Protein AF-A0A7S0BN25-F1 (afdb_monomer_lite)

Secondary structure (DSSP, 8-state):
------------HHHHHHHHHH--------------GGGS--S-HHHHHHHHHHHHHHHHHHHHHHHHHSS-SSPPPP-----HHHHHHHHHHHHHHHHHHHHHHHHHHHSHHHHHHHHHH---

Organism: NCBI:txid101924

Sequence (124 aa):
YEDDEDLNPSPRFLDTLTLFCFGKHRVVKVHQRRIDLKNVPTENEEQMNEFLYNLYKEKDELLETFKKTGRFPGRVVPWKRETLARTALTQIVFFLTSALVLGTAYAILKSESVFRVAKAVLPL

Foldseek 3Di:
DDDPPPPPPPDDPVRVVCCVVPNDDDDDADDDDDDDPVPQDDPDPVVNVVVVVVVVVVVVVQVVVCVVPVHGPDDDDDPDDPDPVNVVVVVVVVVVVVVVVVVVVVVVVPDVVVVVVVCVVDDD

InterPro domains:
  IPR032098 Acyltransferase, C-terminal domain [PF16076] (23-85)

Radius of gyration: 30.01 Å; chains: 1; bounding box: 53×74×64 Å

pLDDT: mean 80.2, std 14.54, range [44.12, 96.81]

Structure (mmCIF, N/CA/C/O backbone):
data_AF-A0A7S0BN25-F1
#
_entry.id   AF-A0A7S0BN25-F1
#
loop_
_atom_site.group_PDB
_atom_site.id
_atom_site.type_symbol
_atom_site.label_atom_id
_atom_site.label_alt_id
_atom_site.label_comp_id
_atom_site.label_asym_id
_atom_site.label_entity_id
_atom_site.label_seq_id
_atom_site.pdbx_PDB_ins_code
_atom_site.Cartn_x
_atom_site.Cartn_y
_atom_site.Cartn_z
_atom_site.occupancy
_atom_site.B_iso_or_equiv
_atom_site.auth_seq_id
_atom_site.auth_comp_id
_atom_site.auth_asym_id
_atom_site.auth_atom_id
_atom_site.pdbx_PDB_model_num
ATOM 1 N N . TYR A 1 1 ? -8.137 -26.656 12.443 1.00 44.75 1 TYR A N 1
ATOM 2 C CA . TYR A 1 1 ? -7.423 -27.931 12.581 1.00 44.75 1 TYR A CA 1
ATOM 3 C C . TYR A 1 1 ? -6.637 -28.116 11.303 1.00 44.75 1 TYR A C 1
ATOM 5 O O . TYR A 1 1 ? -7.250 -28.429 10.298 1.00 44.75 1 TYR A O 1
ATOM 13 N N . GLU A 1 2 ? -5.363 -27.769 11.209 1.00 45.84 2 GLU A N 1
ATOM 14 C CA . GLU A 1 2 ? -4.315 -27.450 12.189 1.00 45.84 2 GLU A CA 1
ATOM 15 C C . GLU A 1 2 ? -3.376 -26.444 11.509 1.00 45.84 2 GLU A C 1
ATOM 17 O O . GLU A 1 2 ? -3.163 -26.573 10.312 1.00 45.84 2 GLU A O 1
ATOM 22 N N . ASP A 1 3 ? -2.928 -25.421 12.237 1.00 44.12 3 ASP A N 1
ATOM 23 C CA . ASP A 1 3 ? -1.689 -24.652 11.999 1.00 44.12 3 ASP A CA 1
ATOM 24 C C . ASP A 1 3 ? -1.569 -23.630 13.151 1.00 44.12 3 ASP A C 1
ATOM 26 O O . ASP A 1 3 ? -1.485 -22.415 12.964 1.00 44.12 3 ASP A O 1
ATOM 30 N N . ASP A 1 4 ? -1.639 -24.134 14.387 1.00 53.62 4 ASP A N 1
ATOM 31 C CA . ASP A 1 4 ? -1.211 -23.405 15.583 1.00 53.62 4 ASP A CA 1
ATOM 32 C C . ASP A 1 4 ? 0.299 -23.639 15.759 1.00 53.62 4 ASP A C 1
ATOM 34 O O . ASP A 1 4 ? 0.726 -24.289 16.707 1.00 53.62 4 ASP A O 1
ATOM 38 N N . GLU A 1 5 ? 1.128 -23.176 14.819 1.00 52.53 5 GLU A N 1
ATOM 39 C CA . GLU A 1 5 ? 2.587 -23.315 14.947 1.00 52.53 5 GLU A CA 1
ATOM 40 C C . GLU A 1 5 ? 3.355 -22.169 14.278 1.00 52.53 5 GLU A C 1
ATOM 42 O O . GLU A 1 5 ? 4.223 -22.371 13.444 1.00 52.53 5 GLU A O 1
ATOM 47 N N . ASP A 1 6 ? 3.034 -20.931 14.654 1.00 50.41 6 ASP A N 1
ATOM 48 C CA . ASP A 1 6 ? 3.926 -19.788 14.430 1.00 50.41 6 ASP A CA 1
ATOM 49 C C . ASP A 1 6 ? 3.641 -18.695 15.476 1.00 50.41 6 ASP A C 1
ATOM 51 O O . ASP A 1 6 ? 3.452 -17.515 15.167 1.00 50.41 6 ASP A O 1
ATOM 55 N N . LEU A 1 7 ? 3.666 -19.063 16.764 1.00 51.16 7 LEU A N 1
ATOM 56 C CA . LEU A 1 7 ? 3.954 -18.097 17.832 1.00 51.16 7 LEU A CA 1
ATOM 57 C C . LEU A 1 7 ? 5.451 -17.728 17.763 1.00 51.16 7 LEU A C 1
ATOM 59 O O . LEU A 1 7 ? 6.224 -17.943 18.691 1.00 51.16 7 LEU A O 1
ATOM 63 N N . ASN A 1 8 ? 5.886 -17.237 16.603 1.00 53.66 8 ASN A N 1
ATOM 64 C CA . ASN A 1 8 ? 7.236 -16.751 16.394 1.00 53.66 8 ASN A CA 1
ATOM 65 C C . ASN A 1 8 ? 7.367 -15.451 17.205 1.00 53.66 8 ASN A C 1
ATOM 67 O O . ASN A 1 8 ? 6.523 -14.562 17.017 1.00 53.66 8 ASN A O 1
ATOM 71 N N . PRO A 1 9 ? 8.356 -15.312 18.115 1.00 60.69 9 PRO A N 1
ATOM 72 C CA . PRO A 1 9 ? 8.622 -14.027 18.749 1.00 60.69 9 PRO A CA 1
ATOM 73 C C . PRO A 1 9 ? 8.694 -12.964 17.658 1.00 60.69 9 PRO A C 1
ATOM 75 O O . PRO A 1 9 ? 9.250 -13.213 16.586 1.00 60.69 9 PRO A O 1
ATOM 78 N N . SER A 1 10 ? 8.075 -11.807 17.907 1.00 60.12 10 SER A N 1
ATOM 79 C CA . SER A 1 10 ? 8.051 -10.710 16.944 1.00 60.12 10 SER A CA 1
ATOM 80 C C . SER A 1 10 ? 9.458 -10.539 16.354 1.00 60.12 10 SER A C 1
ATOM 82 O O . SER A 1 10 ? 10.412 -10.323 17.109 1.00 60.12 10 SER A O 1
ATOM 84 N N . PRO A 1 11 ? 9.634 -10.739 15.032 1.00 61.19 11 PRO A N 1
ATOM 85 C CA . PRO A 1 11 ? 10.963 -10.759 14.444 1.00 61.19 11 PRO A CA 1
ATOM 86 C C . PRO A 1 11 ? 11.635 -9.426 14.747 1.00 61.19 11 PRO A C 1
ATOM 88 O O . PRO A 1 11 ? 11.020 -8.366 14.583 1.00 61.19 11 PRO A O 1
ATOM 91 N N . ARG A 1 12 ? 12.890 -9.468 15.207 1.00 70.38 12 ARG A N 1
ATOM 92 C CA . ARG A 1 12 ? 13.659 -8.245 15.454 1.00 70.38 12 ARG A CA 1
ATOM 93 C C . ARG A 1 12 ? 13.669 -7.430 14.162 1.00 70.38 12 ARG A C 1
ATOM 95 O O . ARG A 1 12 ? 13.654 -7.987 13.067 1.00 70.38 12 ARG A O 1
ATOM 102 N N . PHE A 1 13 ? 13.691 -6.106 14.274 1.00 74.25 13 PHE A N 1
ATOM 103 C CA . PHE A 1 13 ? 13.587 -5.199 13.121 1.00 74.25 13 PHE A CA 1
ATOM 104 C C . PHE A 1 13 ? 14.549 -5.549 11.962 1.00 74.25 13 PHE A C 1
ATOM 106 O O . PHE A 1 13 ? 14.208 -5.437 10.786 1.00 74.25 13 PHE A O 1
ATOM 113 N N . LEU A 1 14 ? 15.749 -6.035 12.290 1.00 70.62 14 LEU A N 1
ATOM 114 C CA . LEU A 1 14 ? 16.749 -6.464 11.310 1.00 70.62 14 LEU A CA 1
ATOM 115 C C . LEU A 1 14 ? 16.372 -7.760 10.573 1.00 70.62 14 LEU A C 1
ATOM 117 O O . LEU A 1 14 ? 16.689 -7.897 9.391 1.00 70.62 14 LEU A O 1
ATOM 121 N N . ASP A 1 15 ? 15.649 -8.670 11.222 1.00 68.75 15 ASP A N 1
ATOM 122 C CA . ASP A 1 15 ? 15.151 -9.910 10.616 1.00 68.75 15 ASP A CA 1
ATOM 123 C C . ASP A 1 15 ? 13.986 -9.611 9.667 1.00 68.75 15 ASP A C 1
ATOM 125 O O . ASP A 1 15 ? 13.858 -10.203 8.598 1.00 68.75 15 ASP A O 1
ATOM 129 N N . THR A 1 16 ? 13.159 -8.619 10.005 1.00 67.19 16 THR A N 1
ATOM 130 C CA . THR A 1 16 ? 12.114 -8.115 9.103 1.00 67.19 16 THR A CA 1
ATOM 131 C C . THR A 1 16 ? 12.706 -7.387 7.897 1.00 67.19 16 THR A C 1
ATOM 133 O O . THR A 1 16 ? 12.211 -7.558 6.782 1.00 67.19 16 THR A O 1
ATOM 136 N N . LEU A 1 17 ? 13.792 -6.631 8.083 1.00 67.62 17 LEU A N 1
ATOM 137 C CA . LEU A 1 17 ? 14.524 -5.984 6.989 1.00 67.62 17 LEU A CA 1
ATOM 138 C C . LEU A 1 17 ? 15.204 -6.991 6.056 1.00 67.62 17 LEU A C 1
ATOM 140 O O . LEU A 1 17 ? 15.069 -6.889 4.837 1.00 67.62 17 LEU A O 1
ATOM 144 N N . THR A 1 18 ? 15.906 -7.984 6.600 1.00 67.06 18 THR A N 1
ATOM 145 C CA . THR A 1 18 ? 16.525 -9.038 5.780 1.00 67.06 18 THR A CA 1
ATOM 146 C C . THR A 1 18 ? 15.471 -9.874 5.059 1.00 67.06 18 THR A C 1
ATOM 148 O O . THR A 1 18 ? 15.667 -10.203 3.891 1.00 67.06 18 THR A O 1
ATOM 151 N N . LEU A 1 19 ? 14.309 -10.123 5.672 1.00 63.78 19 LEU A N 1
ATOM 152 C CA . LEU A 1 19 ? 13.176 -10.765 5.003 1.00 63.78 19 LEU A CA 1
ATOM 153 C C . LEU A 1 19 ? 12.587 -9.899 3.874 1.00 63.78 19 LEU A C 1
ATOM 155 O O . LEU A 1 19 ? 12.209 -10.425 2.830 1.00 63.78 19 LEU A O 1
ATOM 159 N N . PHE A 1 20 ? 12.525 -8.577 4.039 1.00 61.19 20 PHE A N 1
ATOM 160 C CA . PHE A 1 20 ? 12.059 -7.667 2.989 1.00 61.19 20 PHE A CA 1
ATOM 161 C C . PHE A 1 20 ? 12.993 -7.650 1.767 1.00 61.19 20 PHE A C 1
ATOM 163 O O . PHE A 1 20 ? 12.515 -7.545 0.632 1.00 61.19 20 PHE A O 1
ATOM 170 N N . CYS A 1 21 ? 14.304 -7.783 1.999 1.00 56.94 21 CYS A N 1
ATOM 171 C CA . CYS A 1 21 ? 15.331 -7.785 0.956 1.00 56.94 21 CYS A CA 1
ATOM 172 C C . CYS A 1 21 ? 15.569 -9.167 0.315 1.00 56.94 21 CYS A C 1
ATOM 174 O O . CYS A 1 21 ? 15.823 -9.227 -0.885 1.00 56.94 21 CYS A O 1
ATOM 176 N N . PHE A 1 22 ? 15.476 -10.264 1.078 1.00 57.38 22 PHE A N 1
ATOM 177 C CA . PHE A 1 22 ? 15.899 -11.611 0.649 1.00 57.38 22 PHE A CA 1
ATOM 178 C C . PHE A 1 22 ? 14.918 -12.749 1.006 1.00 57.38 22 PHE A C 1
ATOM 180 O O . PHE A 1 22 ? 15.186 -13.913 0.714 1.00 57.38 22 PHE A O 1
ATOM 187 N N . GLY A 1 23 ? 13.793 -12.456 1.662 1.00 50.31 23 GLY A N 1
ATOM 188 C CA . GLY A 1 23 ? 12.909 -13.458 2.264 1.00 50.31 23 GLY A CA 1
ATOM 189 C C . GLY A 1 23 ? 11.798 -14.009 1.366 1.00 50.31 23 GLY A C 1
ATOM 190 O O . GLY A 1 23 ? 11.313 -13.352 0.443 1.00 50.31 23 GLY A O 1
ATOM 191 N N . LYS A 1 24 ? 11.350 -15.233 1.694 1.00 56.38 24 LYS A N 1
ATOM 192 C CA . LYS A 1 24 ? 10.194 -15.915 1.083 1.00 56.38 24 LYS A CA 1
ATOM 193 C C . LYS A 1 24 ? 8.935 -15.042 1.116 1.00 56.38 24 LYS A C 1
ATOM 195 O O . LYS A 1 24 ? 8.642 -14.360 2.097 1.00 56.38 24 LYS A O 1
ATOM 200 N N . HIS A 1 25 ? 8.168 -15.141 0.035 1.00 58.16 25 HIS A N 1
ATOM 201 C CA . HIS A 1 25 ? 6.942 -14.396 -0.230 1.00 58.16 25 HIS A CA 1
ATOM 202 C C . HIS A 1 25 ? 5.904 -14.598 0.894 1.00 58.16 25 HIS A C 1
ATOM 204 O O . HIS A 1 25 ? 5.228 -15.623 0.940 1.00 58.16 25 HIS A O 1
ATOM 210 N N . ARG A 1 26 ? 5.749 -13.626 1.803 1.00 64.12 26 ARG A N 1
ATOM 211 C CA . ARG A 1 26 ? 4.634 -13.615 2.765 1.00 64.12 26 ARG A CA 1
ATOM 212 C C . ARG A 1 26 ? 3.449 -12.876 2.150 1.00 64.12 26 ARG A C 1
ATOM 214 O O . ARG A 1 26 ? 3.569 -11.720 1.749 1.00 64.12 26 ARG A O 1
ATOM 221 N N . VAL A 1 27 ? 2.301 -13.546 2.063 1.00 70.94 27 VAL A N 1
ATOM 222 C CA . VAL A 1 27 ? 1.052 -12.931 1.595 1.00 70.94 27 VAL A CA 1
ATOM 223 C C . VAL A 1 27 ? 0.414 -12.197 2.770 1.00 70.94 27 VAL A C 1
ATOM 225 O O . VAL A 1 27 ? -0.313 -12.786 3.565 1.00 70.94 27 VAL A O 1
ATOM 228 N N . VAL A 1 28 ? 0.704 -10.902 2.893 1.00 77.94 28 VAL A N 1
ATOM 229 C CA . VAL A 1 28 ? 0.063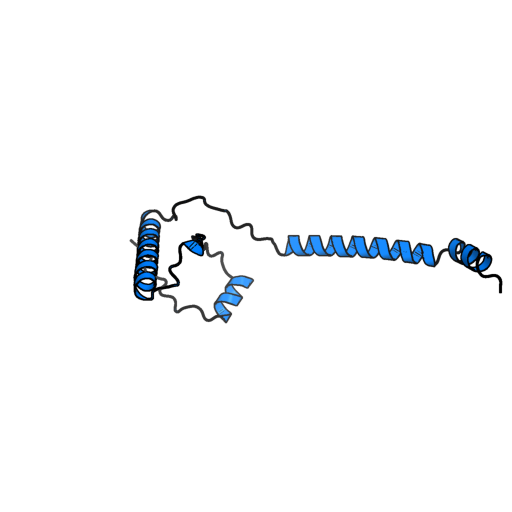 -10.042 3.894 1.00 77.94 28 VAL A CA 1
ATOM 230 C C . VAL A 1 28 ? -1.284 -9.576 3.348 1.00 77.94 28 VAL A C 1
ATOM 232 O O . VAL A 1 28 ? -1.353 -8.956 2.286 1.00 77.94 28 VAL A O 1
ATOM 235 N N . LYS A 1 29 ? -2.363 -9.873 4.074 1.00 83.50 29 LYS A N 1
ATOM 236 C CA . LYS A 1 29 ? -3.705 -9.368 3.768 1.00 83.50 29 LYS A CA 1
ATOM 237 C C . LYS A 1 29 ? -3.984 -8.178 4.681 1.00 83.50 29 LYS A C 1
ATOM 239 O O . LYS A 1 29 ? -4.014 -8.335 5.895 1.00 83.50 29 LYS A O 1
ATOM 244 N N . VAL A 1 30 ? -4.169 -6.999 4.091 1.00 85.69 30 VAL A N 1
ATOM 245 C CA . VAL A 1 30 ? -4.430 -5.745 4.814 1.00 85.69 30 VAL A CA 1
ATOM 246 C C . VAL A 1 30 ? -5.817 -5.235 4.443 1.00 85.69 30 VAL A C 1
ATOM 248 O O . VAL A 1 30 ? -6.170 -5.208 3.265 1.00 85.69 30 VAL A O 1
ATOM 251 N N . HIS A 1 31 ? -6.585 -4.812 5.445 1.00 89.19 31 HIS A N 1
ATOM 252 C CA . HIS A 1 31 ? -7.819 -4.057 5.260 1.00 89.19 31 HIS A CA 1
ATOM 253 C C . HIS A 1 31 ? -7.579 -2.604 5.674 1.00 89.19 31 HIS A C 1
ATOM 255 O O . HIS A 1 31 ? -7.112 -2.348 6.781 1.00 89.19 31 HIS A O 1
ATOM 261 N N . GLN A 1 32 ? -7.881 -1.656 4.786 1.00 88.12 32 GLN A N 1
ATOM 262 C CA . GLN A 1 32 ? -7.728 -0.226 5.048 1.00 88.12 32 GLN A CA 1
ATOM 263 C C . GLN A 1 32 ? -9.053 0.492 4.790 1.00 88.12 32 GLN A C 1
ATOM 265 O O . GLN A 1 32 ? -9.630 0.371 3.709 1.00 88.12 32 GLN A O 1
ATOM 270 N N . ARG A 1 33 ? -9.490 1.293 5.766 1.00 89.44 33 ARG A N 1
ATOM 271 C CA . ARG A 1 33 ? -10.653 2.183 5.677 1.00 89.44 33 ARG A CA 1
ATOM 272 C C . ARG A 1 33 ? -10.224 3.622 5.947 1.00 89.44 33 ARG A C 1
ATOM 274 O O . ARG A 1 33 ? -9.365 3.864 6.790 1.00 89.44 33 ARG A O 1
ATOM 281 N N . ARG A 1 34 ? -10.837 4.578 5.246 1.00 90.19 34 ARG A N 1
ATOM 282 C CA . ARG A 1 34 ? -10.747 6.005 5.581 1.00 90.19 34 ARG A CA 1
ATOM 283 C C . ARG A 1 34 ? -11.911 6.374 6.492 1.00 90.19 34 ARG A C 1
ATOM 285 O O . ARG A 1 34 ? -13.045 6.016 6.190 1.00 90.19 34 ARG A O 1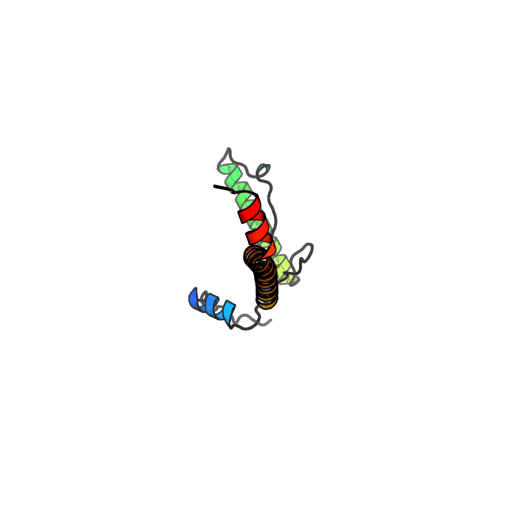
ATOM 292 N N . ILE A 1 35 ? -11.620 7.078 7.577 1.00 90.62 35 ILE A N 1
ATOM 293 C CA . ILE A 1 35 ? -12.618 7.645 8.485 1.00 90.62 35 ILE A CA 1
ATOM 294 C C . ILE A 1 35 ? -12.567 9.160 8.283 1.00 90.62 35 ILE A C 1
ATOM 296 O O . ILE A 1 35 ? -11.476 9.730 8.265 1.00 90.62 35 ILE A O 1
ATOM 300 N N . ASP A 1 36 ? -13.720 9.791 8.056 1.00 91.38 36 ASP A N 1
ATOM 301 C CA . ASP A 1 36 ? -13.794 11.249 7.929 1.00 91.38 36 ASP A CA 1
ATOM 302 C C . ASP A 1 36 ? -13.508 11.899 9.289 1.00 91.38 36 ASP A C 1
ATOM 304 O O . ASP A 1 36 ? -14.031 11.463 10.315 1.00 91.38 36 ASP A O 1
ATOM 308 N N . LEU A 1 37 ? -12.694 12.953 9.288 1.00 86.88 37 LEU A N 1
ATOM 309 C CA . LEU A 1 37 ? -12.321 13.695 10.491 1.00 86.88 37 LEU A CA 1
ATOM 310 C C . LEU A 1 37 ? -13.534 14.352 11.152 1.00 86.88 37 LEU A C 1
ATOM 312 O O . LEU A 1 37 ? -13.552 14.502 12.367 1.00 86.88 37 LEU A O 1
ATOM 316 N N . LYS A 1 38 ? -14.574 14.678 10.377 1.00 89.19 38 LYS A N 1
ATOM 317 C CA . LYS A 1 38 ? -15.833 15.220 10.912 1.00 89.19 38 LYS A CA 1
ATOM 318 C C . LYS A 1 38 ? -16.564 14.251 11.840 1.00 89.19 38 LYS A C 1
ATOM 320 O O . LYS A 1 38 ? -17.341 14.689 12.677 1.00 89.19 38 LYS A O 1
ATOM 325 N N . ASN A 1 39 ? -16.328 12.950 11.678 1.00 86.19 39 ASN A N 1
ATOM 326 C CA . ASN A 1 39 ? -16.978 11.917 12.481 1.00 86.19 39 ASN A CA 1
ATOM 327 C C . ASN A 1 39 ? -16.233 11.640 13.791 1.00 86.19 39 ASN A C 1
ATOM 329 O O . ASN A 1 39 ? -16.701 10.828 14.583 1.00 86.19 39 ASN A O 1
ATOM 333 N N . VAL A 1 40 ? -15.067 12.258 14.001 1.00 89.56 40 VAL A N 1
ATOM 334 C CA . VAL A 1 40 ? -14.260 12.054 15.203 1.00 89.56 40 VAL A CA 1
ATOM 335 C C . VAL A 1 40 ? -14.704 13.066 16.266 1.00 89.56 40 VAL A C 1
ATOM 337 O O . VAL A 1 40 ? -14.500 14.270 16.079 1.00 89.56 40 VAL A O 1
ATOM 340 N N . PRO A 1 41 ? -15.311 12.620 17.380 1.00 90.00 41 PRO A N 1
ATOM 341 C CA . PRO A 1 41 ? -15.747 13.528 18.437 1.00 90.00 41 PRO A CA 1
ATOM 342 C C . PRO A 1 41 ? -14.519 14.159 19.101 1.00 90.00 41 PRO A C 1
ATOM 344 O O . PRO A 1 41 ? -13.692 13.453 19.661 1.00 90.00 41 PRO A O 1
ATOM 347 N N . THR A 1 42 ? -14.370 15.483 19.018 1.00 87.06 42 THR A N 1
ATOM 348 C CA . THR A 1 42 ? -13.192 16.201 19.564 1.00 87.06 42 THR A CA 1
ATOM 349 C C . THR A 1 42 ? -13.512 16.957 20.859 1.00 87.06 42 THR A C 1
ATOM 351 O O . THR A 1 42 ? -12.611 17.363 21.583 1.00 87.06 42 THR A O 1
ATOM 354 N N . GLU A 1 43 ? -14.795 17.145 21.166 1.00 86.94 43 GLU A N 1
ATOM 355 C CA . GLU A 1 43 ? -15.247 18.063 22.219 1.00 86.94 43 GLU A CA 1
ATOM 356 C C . GLU A 1 43 ? -15.419 17.399 23.594 1.00 86.94 43 GLU A C 1
ATOM 358 O O . GLU A 1 43 ? -15.356 18.087 24.608 1.00 86.94 43 GLU A O 1
ATOM 363 N N . ASN A 1 44 ? -15.629 16.078 23.650 1.00 89.75 44 ASN A N 1
ATOM 364 C CA . ASN A 1 44 ? -15.881 15.350 24.896 1.00 89.75 44 ASN A CA 1
ATOM 365 C C . ASN A 1 44 ? -15.110 14.019 24.936 1.00 89.75 44 ASN A C 1
ATOM 367 O O . ASN A 1 44 ? -15.204 13.205 24.013 1.00 89.75 44 ASN A O 1
ATOM 371 N N . GLU A 1 45 ? -14.378 13.785 26.026 1.00 89.75 45 GLU A N 1
ATOM 372 C CA . GLU A 1 45 ? -13.591 12.567 26.254 1.00 89.75 45 GLU A CA 1
ATOM 373 C C . GLU A 1 45 ? -14.462 11.308 26.351 1.00 89.75 45 GLU A C 1
ATOM 375 O O . GLU A 1 45 ? -14.073 10.249 25.861 1.00 89.75 45 GLU A O 1
ATOM 380 N N . GLU A 1 46 ? -15.664 11.406 26.923 1.00 91.50 46 GLU A N 1
ATOM 381 C CA . GLU A 1 46 ? -16.574 10.259 27.042 1.00 91.50 46 GLU A CA 1
ATOM 382 C C . GLU A 1 46 ? -17.053 9.781 25.666 1.00 91.50 46 GLU A C 1
ATOM 384 O O . GLU A 1 46 ? -17.021 8.587 25.366 1.00 91.50 46 GLU A O 1
ATOM 389 N N . GLN A 1 47 ? -17.410 10.726 24.792 1.00 90.50 47 GLN A N 1
ATOM 390 C CA . GLN A 1 47 ? -17.818 10.434 23.415 1.00 90.50 47 GLN A CA 1
ATOM 391 C C . GLN A 1 47 ? -16.650 9.892 22.586 1.00 90.50 47 GLN A C 1
ATOM 393 O O . GLN A 1 47 ? -16.840 9.009 21.749 1.00 90.50 47 GLN A O 1
ATOM 398 N N . MET A 1 48 ? -15.430 10.379 22.836 1.00 92.19 48 MET A N 1
ATOM 399 C CA . MET A 1 48 ? -14.218 9.821 22.236 1.00 92.19 48 MET A CA 1
ATOM 400 C C . MET A 1 48 ? -13.995 8.370 22.664 1.00 92.19 48 MET A C 1
ATOM 402 O O . MET A 1 48 ? -13.719 7.517 21.819 1.00 92.19 48 MET A O 1
ATOM 406 N N . ASN A 1 49 ? -14.150 8.065 23.951 1.00 92.88 49 ASN A N 1
ATOM 407 C CA . ASN A 1 49 ? -13.989 6.706 24.461 1.00 92.88 49 ASN A CA 1
ATOM 408 C C . ASN A 1 49 ? -15.013 5.745 23.849 1.00 92.88 49 ASN A C 1
ATOM 410 O O . ASN A 1 49 ? -14.641 4.655 23.411 1.00 92.88 49 ASN A O 1
ATOM 414 N N . GLU A 1 50 ? -16.278 6.155 23.751 1.00 94.56 50 GLU A N 1
ATOM 415 C CA . GLU A 1 50 ? -17.322 5.351 23.112 1.00 94.56 50 GLU A CA 1
ATOM 416 C C . GLU A 1 50 ? -17.046 5.143 21.613 1.00 94.56 50 GLU A C 1
ATOM 418 O O . GLU A 1 50 ? -17.151 4.027 21.098 1.00 94.56 50 GLU A O 1
ATOM 423 N N . PHE A 1 51 ? -16.614 6.192 20.909 1.00 93.62 51 PHE A N 1
ATOM 424 C CA . PHE A 1 51 ? -16.230 6.108 19.501 1.00 93.62 51 PHE A CA 1
ATOM 425 C C . PHE A 1 51 ? -15.078 5.120 19.270 1.00 93.62 51 PHE A C 1
ATOM 427 O O . PHE A 1 51 ? -15.158 4.262 18.385 1.00 93.62 51 PHE A O 1
ATOM 434 N N . LEU A 1 52 ? -14.025 5.193 20.088 1.00 93.06 52 LEU A N 1
ATOM 435 C CA . LEU A 1 52 ? -12.895 4.266 20.024 1.00 93.06 52 LEU A CA 1
ATOM 436 C C . LEU A 1 52 ? -13.326 2.833 20.336 1.00 93.06 52 LEU A C 1
ATOM 438 O O . LEU A 1 52 ? -12.923 1.909 19.630 1.00 93.06 52 LEU A O 1
ATOM 442 N N . TYR A 1 53 ? -14.169 2.641 21.351 1.00 95.62 53 TYR A N 1
ATOM 443 C CA . TYR A 1 53 ? -14.691 1.324 21.703 1.00 95.62 53 TYR A CA 1
ATOM 444 C C . TYR A 1 53 ? -15.459 0.692 20.535 1.00 95.62 53 TYR A C 1
ATOM 446 O O . TYR A 1 53 ? -15.198 -0.453 20.160 1.00 95.62 53 TYR A O 1
ATOM 454 N N . ASN A 1 54 ? -16.336 1.465 19.893 1.00 95.25 54 ASN A N 1
ATOM 455 C CA . ASN A 1 54 ? -17.089 1.019 18.725 1.00 95.25 54 ASN A CA 1
ATOM 456 C C . ASN A 1 54 ? -16.173 0.676 17.537 1.00 95.25 54 ASN A C 1
ATOM 458 O O . ASN A 1 54 ? -16.389 -0.337 16.869 1.00 95.25 54 ASN A O 1
ATOM 462 N N . LEU A 1 55 ? -15.108 1.453 17.305 1.00 94.25 55 LEU A N 1
ATOM 463 C CA . LEU A 1 55 ? -14.103 1.138 16.283 1.00 94.25 55 LEU A CA 1
ATOM 464 C C . LEU A 1 55 ? -13.356 -0.170 16.567 1.00 94.25 55 LEU A C 1
ATOM 466 O O . LEU A 1 55 ? -13.109 -0.953 15.646 1.00 94.25 55 LEU A O 1
ATOM 470 N N . TYR A 1 56 ? -12.984 -0.420 17.823 1.00 94.25 56 TYR A N 1
ATOM 471 C CA . TYR A 1 56 ? -12.314 -1.664 18.196 1.00 94.25 56 TYR A CA 1
ATOM 472 C C . TYR A 1 56 ? -13.229 -2.873 18.047 1.00 94.25 56 TYR A C 1
ATOM 474 O O . TYR A 1 56 ? -12.784 -3.894 17.522 1.00 94.25 56 TYR A O 1
ATOM 482 N N . LYS A 1 57 ? -14.503 -2.731 18.420 1.00 96.62 57 LYS A N 1
ATOM 483 C CA . LYS A 1 57 ? -15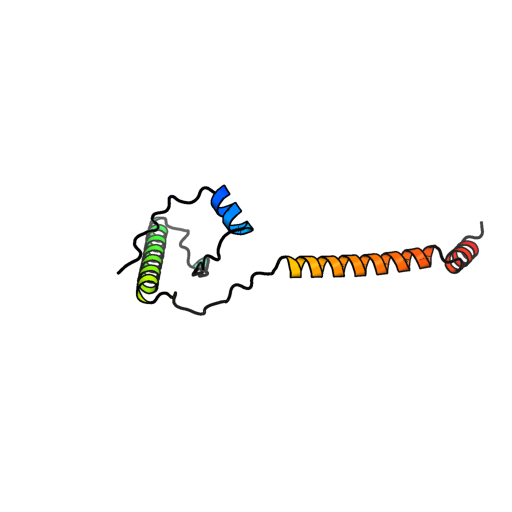.515 -3.765 18.214 1.00 96.62 57 LYS A CA 1
ATOM 484 C C . LYS A 1 57 ? -15.659 -4.119 16.730 1.00 96.62 57 LYS A C 1
ATOM 486 O O . LYS A 1 57 ? -15.567 -5.289 16.374 1.00 96.62 57 LYS A O 1
ATOM 491 N N . GLU A 1 58 ? -15.782 -3.118 15.855 1.00 94.25 58 GLU A N 1
ATOM 492 C CA . GLU A 1 58 ? -15.856 -3.335 14.403 1.00 94.25 58 GLU A CA 1
ATOM 493 C C . GLU A 1 58 ? -14.599 -4.049 13.868 1.00 94.25 58 GLU A C 1
ATOM 495 O O . GLU A 1 58 ? -14.682 -4.974 13.058 1.00 94.25 58 GLU A O 1
ATOM 500 N N . LYS A 1 59 ? -13.410 -3.660 14.346 1.00 91.88 59 LYS A N 1
ATOM 501 C CA . LYS A 1 59 ? -12.140 -4.309 13.982 1.00 91.88 59 LYS A CA 1
ATOM 502 C C . LYS A 1 59 ? -12.125 -5.788 14.393 1.00 91.88 59 LYS A C 1
ATOM 504 O O . LYS A 1 59 ? -11.659 -6.622 13.615 1.00 91.88 59 LYS A O 1
ATOM 509 N N . ASP A 1 60 ? -12.622 -6.123 15.579 1.00 95.00 60 ASP A N 1
ATOM 510 C CA . ASP A 1 60 ? -12.672 -7.509 16.054 1.00 95.00 60 ASP A CA 1
ATOM 511 C C . ASP A 1 60 ? -13.679 -8.349 15.244 1.00 95.00 60 ASP A C 1
ATOM 513 O O . ASP A 1 60 ? -13.346 -9.457 14.819 1.00 95.00 60 ASP A O 1
ATOM 517 N N . GLU A 1 61 ? -14.845 -7.796 14.895 1.00 94.81 61 GLU A N 1
ATOM 518 C CA . GLU A 1 61 ? -15.830 -8.440 14.007 1.00 94.81 61 GLU A CA 1
ATOM 519 C C . GLU A 1 61 ? -15.259 -8.719 12.601 1.00 94.81 61 GLU A C 1
ATOM 521 O O . GLU A 1 61 ? -15.462 -9.794 12.016 1.00 94.81 61 GLU A O 1
ATOM 526 N N . LEU A 1 62 ? -14.482 -7.777 12.053 1.00 93.06 62 LEU A N 1
ATOM 527 C CA . LEU A 1 62 ? -13.779 -7.956 10.780 1.00 93.06 62 LEU A CA 1
ATOM 528 C C . LEU A 1 62 ? -12.729 -9.069 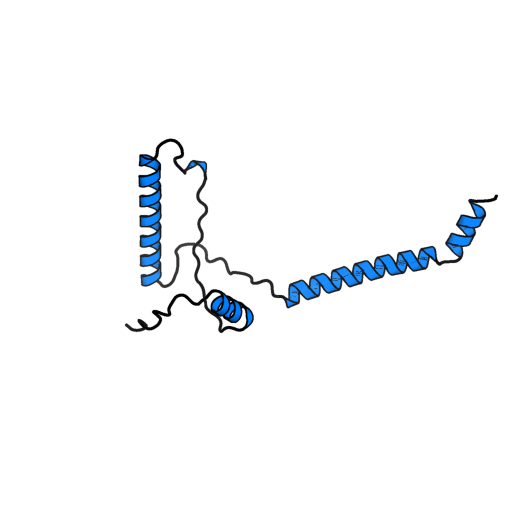10.859 1.00 93.06 62 LEU A C 1
ATOM 530 O O . LEU A 1 62 ? -12.590 -9.854 9.917 1.00 93.06 62 LEU A O 1
ATOM 534 N N . LEU A 1 63 ? -12.002 -9.161 11.974 1.00 91.50 63 LEU A N 1
ATOM 535 C CA . LEU A 1 63 ? -11.023 -10.221 12.203 1.00 91.50 63 LEU A CA 1
ATOM 536 C C . LEU A 1 63 ? -11.691 -11.589 12.350 1.00 91.50 63 LEU A C 1
ATOM 538 O O . LEU A 1 63 ? -11.193 -12.564 11.789 1.00 91.50 63 LEU A O 1
ATOM 542 N N . GLU A 1 64 ? -12.824 -11.684 13.041 1.00 93.94 64 GLU A N 1
ATOM 543 C CA . GLU A 1 64 ? -13.598 -12.926 13.104 1.00 93.94 64 GLU A CA 1
ATOM 544 C C . GLU A 1 64 ? -14.093 -13.362 11.726 1.00 93.94 64 GLU A C 1
ATOM 546 O O . GLU A 1 64 ? -13.960 -14.529 11.348 1.00 93.94 64 GLU A O 1
ATOM 551 N N . THR A 1 65 ? -14.624 -12.420 10.949 1.00 92.00 65 THR A N 1
ATOM 552 C CA . THR A 1 65 ? -15.081 -12.677 9.579 1.00 92.00 65 THR A CA 1
ATOM 553 C C . THR A 1 65 ? -13.928 -13.163 8.707 1.00 92.00 65 THR A C 1
ATOM 555 O O . THR A 1 65 ? -14.075 -14.124 7.946 1.00 92.00 65 THR A O 1
ATOM 558 N N . PHE A 1 66 ? -12.752 -12.553 8.857 1.00 91.31 66 PHE A N 1
ATOM 559 C CA . PHE A 1 66 ? -11.537 -12.962 8.168 1.00 91.31 66 PHE A CA 1
ATOM 560 C C . PHE A 1 66 ? -11.071 -14.361 8.584 1.00 91.31 66 PHE A C 1
ATOM 562 O O . PHE A 1 66 ? -10.716 -15.152 7.715 1.00 91.31 66 PHE A O 1
ATOM 569 N N . LYS A 1 67 ? -11.114 -14.705 9.877 1.00 90.25 67 LYS A N 1
ATOM 570 C CA . LYS A 1 67 ? -10.779 -16.055 10.362 1.00 90.25 67 LYS A CA 1
ATOM 571 C C . LYS A 1 67 ? -11.716 -17.118 9.781 1.00 90.25 67 LYS A C 1
ATOM 573 O O . LYS A 1 67 ? -11.258 -18.198 9.430 1.00 90.25 67 LYS A O 1
ATOM 578 N N . LYS A 1 68 ? -13.009 -16.803 9.638 1.00 92.38 68 LYS A N 1
ATOM 579 C CA . LYS A 1 68 ? -14.024 -17.724 9.094 1.00 92.38 68 LYS A CA 1
ATOM 580 C C . LYS A 1 68 ? -13.934 -17.889 7.572 1.00 92.38 68 LYS A C 1
ATOM 582 O O . LYS A 1 68 ? -14.053 -18.998 7.068 1.00 92.38 68 LYS A O 1
ATOM 587 N N . THR A 1 69 ? -13.750 -16.797 6.831 1.00 89.62 69 THR A N 1
ATOM 588 C CA . THR A 1 69 ? -13.842 -16.787 5.353 1.00 89.62 69 THR A CA 1
ATOM 589 C C . THR A 1 69 ? -12.487 -16.731 4.641 1.00 89.62 69 THR A C 1
ATOM 591 O O . THR A 1 69 ? -12.398 -16.937 3.430 1.00 89.62 69 THR A O 1
ATOM 594 N N . GLY A 1 70 ? -11.416 -16.400 5.363 1.00 87.00 70 GLY A N 1
ATOM 595 C CA . GLY A 1 70 ? -10.078 -16.162 4.824 1.00 87.00 70 GLY A CA 1
ATOM 596 C C . GLY A 1 70 ? -9.933 -14.863 4.019 1.00 87.00 70 GLY A C 1
ATOM 597 O O . GLY A 1 70 ? -8.890 -14.662 3.379 1.00 87.00 70 GLY A O 1
ATOM 598 N N . ARG A 1 71 ? -10.951 -13.989 3.983 1.00 85.50 71 ARG A N 1
ATOM 599 C CA . ARG A 1 71 ? -10.955 -12.736 3.207 1.00 85.50 71 ARG A CA 1
ATOM 600 C C . ARG A 1 71 ? -11.604 -11.601 3.996 1.00 85.50 71 ARG A C 1
ATOM 602 O O . ARG A 1 71 ? -12.503 -11.822 4.794 1.00 85.50 71 ARG A O 1
ATOM 609 N N . PHE A 1 72 ? -11.135 -10.378 3.761 1.00 89.12 72 PHE A N 1
ATOM 610 C CA . PHE A 1 72 ? -11.795 -9.187 4.291 1.00 89.12 72 PHE A CA 1
ATOM 611 C C . PHE A 1 72 ? -12.966 -8.788 3.386 1.00 89.12 72 PHE A C 1
ATOM 613 O O . PHE A 1 72 ? -12.861 -8.956 2.165 1.00 89.12 72 PHE A O 1
ATOM 620 N N . PRO A 1 73 ? -14.059 -8.246 3.948 1.00 85.62 73 PRO A N 1
ATOM 621 C CA . PRO A 1 73 ? -15.152 -7.712 3.150 1.00 85.62 73 PRO A CA 1
ATOM 622 C C . PRO A 1 73 ? -14.689 -6.489 2.343 1.00 85.62 73 PRO A C 1
ATOM 624 O O . PRO A 1 73 ? -13.871 -5.688 2.801 1.00 85.62 73 PRO A O 1
ATOM 627 N N . GLY A 1 74 ? -15.227 -6.346 1.130 1.00 85.19 74 GLY A N 1
ATOM 628 C CA . GLY A 1 74 ? -14.975 -5.207 0.247 1.00 85.19 74 GLY A CA 1
ATOM 629 C C . GLY A 1 74 ? -14.176 -5.537 -1.016 1.00 85.19 74 GLY A C 1
ATOM 630 O O . GLY A 1 74 ? -13.923 -6.692 -1.361 1.00 85.19 74 GLY A O 1
ATOM 631 N N . ARG A 1 75 ? -13.810 -4.483 -1.753 1.00 83.44 75 ARG A N 1
ATOM 632 C CA . ARG A 1 75 ? -13.069 -4.603 -3.012 1.00 83.44 75 ARG A CA 1
ATOM 633 C C . ARG A 1 75 ? -11.603 -4.920 -2.730 1.00 83.44 75 ARG A C 1
ATOM 635 O O . ARG A 1 75 ? -10.900 -4.121 -2.118 1.00 83.44 75 ARG A O 1
ATOM 642 N N . VAL A 1 76 ? -11.124 -6.044 -3.256 1.00 81.69 76 VAL A N 1
ATOM 643 C CA . VAL A 1 76 ? -9.697 -6.378 -3.232 1.00 81.69 76 VAL A CA 1
ATOM 644 C C . VAL A 1 76 ? -8.967 -5.480 -4.226 1.00 81.69 76 VAL A C 1
ATOM 646 O O . VAL A 1 76 ? -9.229 -5.527 -5.429 1.00 81.69 76 VAL A O 1
ATOM 649 N N . VAL A 1 77 ? -8.056 -4.653 -3.720 1.00 82.12 77 VAL A N 1
ATOM 650 C CA . VAL A 1 77 ? -7.160 -3.844 -4.550 1.00 82.12 77 VAL A CA 1
ATOM 651 C C . VAL A 1 77 ? -5.826 -4.584 -4.648 1.00 82.12 77 VAL A C 1
ATOM 653 O O . VAL A 1 77 ? -5.184 -4.795 -3.617 1.00 82.12 77 VAL A O 1
ATOM 656 N N . PRO A 1 78 ? -5.397 -5.020 -5.848 1.00 78.50 78 PRO A N 1
ATOM 657 C CA . PRO A 1 78 ? -4.109 -5.676 -5.994 1.00 78.50 78 PRO A CA 1
ATOM 658 C C . PRO A 1 78 ? -2.998 -4.665 -5.713 1.00 78.50 78 PRO A C 1
ATOM 660 O O . PRO A 1 78 ? -2.929 -3.604 -6.337 1.00 78.50 78 PRO A O 1
ATOM 663 N N . TRP A 1 79 ? -2.114 -4.995 -4.774 1.00 71.00 79 TRP A N 1
ATOM 664 C CA . TRP A 1 79 ? -0.934 -4.183 -4.519 1.00 71.00 79 TRP A CA 1
ATOM 665 C C . TRP A 1 79 ? 0.038 -4.321 -5.693 1.00 71.00 79 TRP A C 1
ATOM 667 O O . TRP A 1 79 ? 0.702 -5.347 -5.855 1.00 71.00 79 TRP A O 1
ATOM 677 N N . LYS A 1 80 ? 0.127 -3.288 -6.532 1.00 72.31 80 LYS A N 1
ATOM 678 C CA . LYS A 1 80 ? 1.109 -3.241 -7.613 1.00 72.31 80 LYS A CA 1
ATOM 679 C C . LYS A 1 80 ? 2.459 -2.825 -7.033 1.00 72.31 80 LYS A C 1
ATOM 681 O O . LYS A 1 80 ? 2.720 -1.643 -6.833 1.00 72.31 80 LYS A O 1
ATOM 686 N N . ARG A 1 81 ? 3.321 -3.804 -6.749 1.00 65.06 81 ARG A N 1
ATOM 687 C CA . ARG A 1 81 ? 4.708 -3.532 -6.356 1.00 65.06 81 ARG A CA 1
ATOM 688 C C . ARG A 1 81 ? 5.442 -2.998 -7.584 1.00 65.06 81 ARG A C 1
ATOM 690 O O . ARG A 1 81 ? 5.661 -3.735 -8.543 1.00 65.06 81 ARG A O 1
ATOM 697 N N . GLU A 1 82 ? 5.779 -1.715 -7.577 1.00 67.06 82 GLU A N 1
ATOM 698 C CA . GLU A 1 82 ? 6.672 -1.160 -8.590 1.00 67.06 82 GLU A CA 1
ATOM 699 C C . GLU A 1 82 ? 8.038 -1.836 -8.420 1.00 67.06 82 GLU A C 1
ATOM 701 O O . GLU A 1 82 ? 8.657 -1.796 -7.354 1.00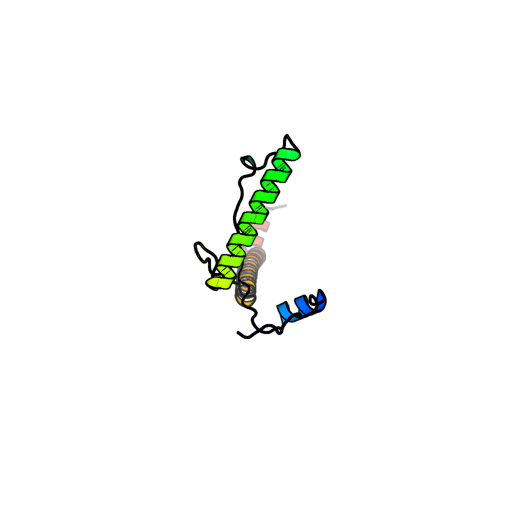 67.06 82 GLU A O 1
ATOM 706 N N . THR A 1 83 ? 8.449 -2.587 -9.438 1.00 75.69 83 THR A N 1
ATOM 707 C CA . THR A 1 83 ? 9.699 -3.340 -9.414 1.00 75.69 83 THR A CA 1
ATOM 708 C C . THR A 1 83 ? 10.869 -2.374 -9.537 1.00 75.69 83 THR A C 1
ATOM 710 O O . THR A 1 83 ? 10.841 -1.458 -10.358 1.00 75.69 83 THR A O 1
ATOM 713 N N . LEU A 1 84 ? 11.935 -2.604 -8.761 1.00 77.19 84 LEU A N 1
ATOM 714 C CA . LEU A 1 84 ? 13.151 -1.781 -8.819 1.00 77.19 84 LEU A CA 1
ATOM 715 C C . LEU A 1 84 ? 13.703 -1.671 -10.246 1.00 77.19 84 LEU A C 1
ATOM 717 O O . LEU A 1 84 ? 14.150 -0.602 -10.646 1.00 77.19 84 LEU A O 1
ATOM 721 N N . ALA A 1 85 ? 13.585 -2.739 -11.040 1.00 81.38 85 ALA A N 1
ATOM 722 C CA . ALA A 1 85 ? 13.959 -2.748 -12.451 1.00 81.38 85 ALA A CA 1
ATOM 723 C C . ALA A 1 85 ? 13.207 -1.691 -13.279 1.00 81.38 85 ALA A C 1
ATOM 725 O O . ALA A 1 85 ? 13.803 -1.026 -14.122 1.00 81.38 85 ALA A O 1
ATOM 726 N N . ARG A 1 86 ? 11.908 -1.495 -13.025 1.00 84.06 86 ARG A N 1
ATOM 727 C CA . ARG A 1 86 ? 11.091 -0.511 -13.743 1.00 84.06 86 ARG A CA 1
ATOM 728 C C . ARG A 1 86 ? 11.448 0.919 -13.341 1.00 84.06 86 ARG A C 1
ATOM 730 O O . ARG A 1 86 ? 11.521 1.794 -14.204 1.00 84.06 86 ARG A O 1
ATOM 737 N N . THR A 1 87 ? 11.737 1.147 -12.061 1.00 84.44 87 THR A N 1
ATOM 738 C CA . THR A 1 87 ? 12.236 2.441 -11.572 1.00 84.44 87 THR A CA 1
ATOM 739 C C . THR A 1 87 ? 13.614 2.758 -12.157 1.00 84.44 87 THR A C 1
ATOM 741 O O . THR A 1 87 ? 13.815 3.852 -12.678 1.00 84.44 87 THR A O 1
ATOM 744 N N . ALA A 1 88 ? 14.530 1.786 -12.158 1.00 89.06 88 ALA A N 1
ATOM 745 C CA . ALA A 1 88 ? 15.869 1.937 -12.723 1.00 89.06 88 ALA A CA 1
ATOM 746 C C . ALA A 1 88 ? 15.829 2.205 -14.235 1.00 89.06 88 ALA A C 1
ATOM 748 O O . ALA A 1 88 ? 16.492 3.120 -14.713 1.00 89.06 88 ALA A O 1
ATOM 749 N N . LEU A 1 89 ? 14.996 1.476 -14.987 1.00 93.12 89 LEU A N 1
ATOM 750 C CA . LEU A 1 89 ? 14.813 1.708 -16.421 1.00 93.12 89 LEU A CA 1
ATOM 751 C C . LEU A 1 89 ? 14.310 3.129 -16.701 1.00 93.12 89 LEU A C 1
ATOM 753 O O . LEU A 1 89 ? 14.827 3.804 -17.587 1.00 93.12 89 LEU A O 1
ATOM 757 N N . THR A 1 90 ? 13.352 3.610 -15.908 1.00 90.25 90 THR A N 1
ATOM 758 C CA . THR A 1 90 ? 12.822 4.974 -16.052 1.00 90.25 90 THR A CA 1
ATOM 759 C C . THR A 1 90 ? 13.902 6.027 -15.778 1.00 90.25 90 THR A C 1
ATOM 761 O O . THR A 1 90 ? 14.014 7.003 -16.518 1.00 90.25 90 THR A O 1
ATOM 764 N N . GLN A 1 91 ? 14.745 5.813 -14.764 1.00 92.62 91 GLN A N 1
ATOM 765 C CA . GLN A 1 91 ? 15.872 6.699 -14.455 1.00 92.62 91 GLN A CA 1
ATOM 766 C C . GLN A 1 91 ? 16.927 6.700 -15.565 1.00 92.62 91 GLN A C 1
ATOM 768 O O . GLN A 1 91 ? 17.379 7.768 -15.970 1.00 92.62 91 GLN A O 1
ATOM 773 N N . ILE A 1 92 ? 17.287 5.531 -16.103 1.00 95.81 92 ILE A N 1
ATOM 774 C CA . ILE A 1 92 ? 18.254 5.420 -17.204 1.00 95.81 92 ILE A CA 1
ATOM 775 C C . ILE A 1 92 ? 17.761 6.195 -18.426 1.00 95.81 92 ILE A C 1
ATOM 777 O O . ILE A 1 92 ? 18.510 6.993 -18.983 1.00 95.81 92 ILE A O 1
ATOM 781 N N . VAL A 1 93 ? 16.495 6.014 -18.816 1.00 96.25 93 VAL A N 1
ATOM 782 C CA . VAL A 1 93 ? 15.906 6.743 -19.950 1.00 96.25 93 VAL A CA 1
ATOM 783 C C . VAL A 1 93 ? 15.966 8.253 -19.716 1.00 96.25 93 VAL A C 1
ATOM 785 O O . VAL A 1 93 ? 16.395 8.982 -20.606 1.00 96.25 93 VAL A O 1
ATOM 788 N N . PHE A 1 94 ? 15.624 8.719 -18.512 1.00 96.25 94 PHE A N 1
ATOM 789 C CA . PHE A 1 94 ? 15.699 10.136 -18.151 1.00 96.25 94 PHE A CA 1
ATOM 790 C C . PHE A 1 94 ? 17.123 10.705 -18.288 1.00 96.25 94 PHE A C 1
ATOM 792 O O . PHE A 1 94 ? 17.321 11.759 -18.904 1.00 96.25 94 PHE A O 1
ATOM 799 N N . PHE A 1 95 ? 18.131 9.990 -17.778 1.00 96.44 95 PHE A N 1
ATOM 800 C CA . PHE A 1 95 ? 19.529 10.412 -17.893 1.00 96.44 95 PHE A CA 1
ATOM 801 C C . PHE A 1 95 ? 20.025 10.401 -19.341 1.00 96.44 95 PHE A C 1
ATOM 803 O O . PHE A 1 95 ? 20.704 11.343 -19.747 1.00 96.44 95 PHE A O 1
ATOM 810 N N . LEU A 1 96 ? 19.643 9.403 -20.144 1.00 96.81 96 LEU A N 1
ATOM 811 C CA . LEU A 1 96 ? 19.991 9.347 -21.567 1.00 96.81 96 LEU A CA 1
ATOM 812 C C . LEU A 1 96 ? 19.393 10.522 -22.346 1.00 96.81 96 LEU A C 1
ATOM 814 O O . LEU A 1 96 ? 20.100 11.162 -23.124 1.00 96.81 96 LEU A O 1
ATOM 818 N N . THR A 1 97 ? 18.120 10.854 -22.110 1.00 95.00 97 THR A N 1
ATOM 819 C CA . THR A 1 97 ? 17.483 12.004 -22.768 1.00 95.00 97 THR A CA 1
ATOM 820 C C . THR A 1 97 ? 18.130 13.325 -22.364 1.00 95.00 97 THR A C 1
ATOM 822 O O . THR A 1 97 ? 18.372 14.176 -23.217 1.00 95.00 97 THR A O 1
ATOM 825 N N . SER A 1 98 ? 18.479 13.479 -21.084 1.00 95.50 98 SER A N 1
ATOM 826 C CA . SER A 1 98 ? 19.162 14.671 -20.574 1.00 95.50 98 SER A CA 1
ATOM 827 C C . SER A 1 98 ? 20.558 14.832 -21.189 1.00 95.50 98 SER A C 1
ATOM 829 O O . SER A 1 98 ? 20.903 15.905 -21.687 1.00 95.50 98 SER A O 1
ATOM 831 N N . ALA A 1 99 ? 21.337 13.747 -21.245 1.00 95.94 99 ALA A N 1
ATOM 832 C CA . ALA A 1 99 ? 22.664 13.744 -21.850 1.00 95.94 99 ALA A CA 1
ATOM 833 C C . ALA A 1 99 ? 22.621 14.079 -23.348 1.00 95.94 99 ALA A C 1
ATOM 835 O O . ALA A 1 99 ? 23.478 14.816 -23.833 1.00 95.94 99 ALA A O 1
ATOM 836 N N . LEU A 1 100 ? 21.609 13.595 -24.076 1.00 96.00 100 LEU A N 1
ATOM 837 C CA . LEU A 1 100 ? 21.430 13.912 -25.493 1.00 96.00 100 LEU A CA 1
ATOM 838 C C . LEU A 1 100 ? 21.147 15.406 -25.706 1.00 96.00 100 LEU A C 1
ATOM 840 O O . LEU A 1 100 ? 21.783 16.037 -26.550 1.00 96.00 100 LEU A O 1
ATOM 844 N N . VAL A 1 101 ? 20.261 16.001 -24.903 1.00 95.75 101 VAL A N 1
ATOM 845 C CA . VAL A 1 101 ? 19.968 17.443 -24.973 1.00 95.75 101 VAL A CA 1
ATOM 846 C C . VAL A 1 101 ? 21.217 18.271 -24.661 1.00 95.75 101 VAL A C 1
ATOM 848 O O . VAL A 1 101 ? 21.582 19.147 -25.444 1.00 95.75 101 VAL A O 1
ATOM 851 N N . LEU A 1 102 ? 21.930 17.957 -23.577 1.00 94.38 102 LEU A N 1
ATOM 852 C CA . LEU A 1 102 ? 23.167 18.656 -23.212 1.00 94.38 102 LEU A CA 1
ATOM 853 C C . LEU A 1 102 ? 24.268 18.485 -24.268 1.00 94.38 102 LEU A C 1
ATOM 855 O O . LEU A 1 102 ? 24.981 19.440 -24.571 1.00 94.38 102 LEU A O 1
ATOM 859 N N . GLY A 1 103 ? 24.380 17.299 -24.868 1.00 93.75 103 GLY A N 1
ATOM 860 C CA . GLY A 1 103 ? 25.333 17.016 -25.939 1.00 93.75 103 GLY A CA 1
ATOM 861 C C . GLY A 1 103 ? 25.059 17.839 -27.197 1.00 93.75 103 GLY A C 1
ATOM 862 O O . GLY A 1 103 ? 25.983 18.433 -27.753 1.00 93.75 103 GLY A O 1
ATOM 863 N N . THR A 1 104 ? 23.794 17.940 -27.618 1.00 92.06 104 THR A N 1
ATOM 864 C CA . THR A 1 104 ? 23.419 18.796 -28.757 1.00 92.06 104 THR A CA 1
ATOM 865 C C . THR A 1 104 ? 23.662 20.277 -28.460 1.00 92.06 104 THR A C 1
ATOM 867 O O . THR A 1 104 ? 24.243 20.967 -29.293 1.00 92.06 104 THR A O 1
ATOM 870 N N . ALA A 1 105 ? 23.326 20.759 -27.259 1.00 90.81 105 ALA A N 1
ATOM 871 C CA . ALA A 1 105 ? 23.612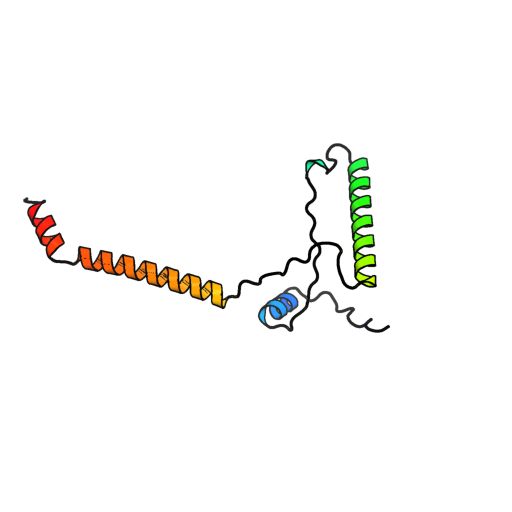 22.132 -26.842 1.00 90.81 105 ALA A CA 1
ATOM 872 C C . ALA A 1 105 ? 25.123 22.434 -26.833 1.00 90.81 105 ALA A C 1
ATOM 874 O O . ALA A 1 105 ? 25.553 23.469 -27.345 1.00 90.81 105 ALA A O 1
ATOM 875 N N . TYR A 1 106 ? 25.942 21.510 -26.322 1.00 92.69 106 TYR A N 1
ATOM 876 C CA . TYR A 1 106 ? 27.401 21.629 -26.345 1.00 92.69 106 TYR A CA 1
ATOM 877 C C . TYR A 1 106 ? 27.955 21.658 -27.777 1.00 92.69 106 TYR A C 1
ATOM 879 O O . TYR A 1 106 ? 28.801 22.494 -28.099 1.00 92.69 106 TYR A O 1
ATOM 887 N N . ALA A 1 107 ? 27.455 20.789 -28.659 1.00 89.12 107 ALA A N 1
ATOM 888 C CA . ALA A 1 107 ? 27.858 20.758 -30.063 1.00 89.12 107 ALA A CA 1
ATOM 889 C C . ALA A 1 107 ? 27.492 22.058 -30.801 1.00 89.12 107 ALA A C 1
ATOM 891 O O . ALA A 1 107 ? 28.295 22.561 -31.586 1.00 89.12 107 ALA A O 1
ATOM 892 N N . ILE A 1 108 ? 26.323 22.640 -30.507 1.00 87.62 108 ILE A N 1
ATOM 893 C CA . ILE A 1 108 ? 25.893 23.931 -31.060 1.00 87.62 108 ILE A CA 1
ATOM 894 C C . ILE A 1 108 ? 26.821 25.055 -30.585 1.00 87.62 108 ILE A C 1
ATOM 896 O O . ILE A 1 108 ? 27.304 25.826 -31.413 1.00 87.62 108 ILE A O 1
ATOM 900 N N . LEU A 1 109 ? 27.138 25.114 -29.287 1.00 83.94 109 LEU A N 1
ATOM 901 C CA . LEU A 1 109 ? 28.050 26.117 -28.719 1.00 83.94 109 LEU A CA 1
ATOM 902 C C . LEU A 1 109 ? 29.471 26.024 -29.288 1.00 83.94 109 LEU A C 1
ATOM 904 O O . LEU A 1 109 ? 30.126 27.046 -29.475 1.00 83.94 109 LEU A O 1
ATOM 908 N N . LYS A 1 110 ? 29.946 24.810 -29.579 1.00 83.81 110 LYS A N 1
ATOM 909 C CA . LYS A 1 110 ? 31.268 24.578 -30.177 1.00 83.81 110 LYS A CA 1
ATOM 910 C C . LYS A 1 110 ? 31.287 24.774 -31.699 1.00 83.81 110 LYS A C 1
ATOM 912 O O . LYS A 1 110 ? 32.364 24.827 -32.288 1.00 83.81 110 LYS A O 1
ATOM 917 N N . SER A 1 111 ? 30.129 24.869 -32.353 1.00 83.75 111 SER A N 1
ATOM 918 C CA . SER A 1 111 ? 30.068 25.043 -33.805 1.00 83.75 111 SER A CA 1
ATOM 919 C C . SER A 1 111 ? 30.623 26.411 -34.227 1.00 83.75 111 SER A C 1
ATOM 921 O O . SER A 1 111 ? 30.274 27.451 -33.661 1.00 83.75 111 SER A O 1
ATOM 923 N N . GLU A 1 112 ? 31.476 26.427 -35.257 1.00 68.38 112 GLU A N 1
ATOM 924 C CA . GLU A 1 112 ? 32.102 27.654 -35.780 1.00 68.38 112 GLU A CA 1
ATOM 925 C C . GLU A 1 112 ? 31.080 28.719 -36.207 1.00 68.38 112 GLU A C 1
ATOM 927 O O . GLU A 1 112 ? 31.365 29.914 -36.172 1.00 68.38 112 GLU A O 1
ATOM 932 N N . SER A 1 113 ? 29.872 28.296 -36.578 1.00 68.06 113 SER A N 1
ATOM 933 C CA . SER A 1 113 ? 28.728 29.144 -36.913 1.00 68.06 113 SER A CA 1
ATOM 934 C C . SER A 1 113 ? 28.351 30.110 -35.786 1.00 68.06 113 SER A C 1
ATOM 936 O O . SER A 1 113 ? 28.134 31.290 -36.051 1.00 68.06 113 SER A O 1
ATOM 938 N N . VAL A 1 114 ? 28.337 29.658 -34.527 1.00 63.84 114 VAL A N 1
ATOM 939 C CA . VAL A 1 114 ? 28.021 30.522 -33.374 1.00 63.84 114 VAL A CA 1
ATOM 940 C C . VAL A 1 114 ? 29.183 31.466 -33.078 1.00 63.84 114 VAL A C 1
ATOM 942 O O . VAL A 1 114 ? 28.957 32.635 -32.784 1.00 63.84 114 VAL A O 1
ATOM 945 N N . PHE A 1 115 ? 30.426 31.006 -33.240 1.00 65.56 115 PHE A N 1
ATOM 946 C CA . PHE A 1 115 ? 31.614 31.843 -33.049 1.00 65.56 115 PHE A CA 1
ATOM 947 C C . PHE A 1 115 ? 31.713 32.958 -34.103 1.00 65.56 115 PHE A C 1
ATOM 949 O O . PHE A 1 115 ? 32.069 34.088 -33.778 1.00 65.56 115 PHE A O 1
ATOM 956 N N . ARG A 1 116 ? 31.343 32.675 -35.362 1.00 68.88 116 ARG A N 1
ATOM 957 C CA . ARG A 1 116 ? 31.260 33.679 -36.438 1.00 68.88 116 ARG A CA 1
ATOM 958 C C . ARG A 1 116 ? 30.157 34.706 -36.186 1.00 68.88 116 ARG A C 1
ATOM 960 O O . ARG A 1 116 ? 30.410 35.892 -36.365 1.00 68.88 116 ARG A O 1
ATOM 967 N N . VAL A 1 117 ? 28.975 34.277 -35.736 1.00 69.19 117 VAL A N 1
ATOM 968 C CA . VAL A 1 117 ? 27.878 35.192 -35.367 1.00 69.19 117 VAL A CA 1
ATOM 969 C C . VAL A 1 117 ? 28.251 36.026 -34.137 1.00 69.19 117 VAL A C 1
ATOM 971 O O . VAL A 1 117 ? 28.085 37.238 -34.162 1.00 69.19 117 VAL A O 1
ATOM 974 N N . ALA A 1 118 ? 28.836 35.426 -33.098 1.00 68.69 118 ALA A N 1
ATOM 975 C CA . ALA A 1 118 ? 29.294 36.147 -31.910 1.00 68.69 118 ALA A CA 1
ATOM 976 C C . ALA A 1 118 ? 30.378 37.186 -32.244 1.00 68.69 118 ALA A C 1
ATOM 978 O O . ALA A 1 118 ? 30.304 38.320 -31.781 1.00 68.69 118 ALA A O 1
ATOM 979 N N . LYS A 1 119 ? 31.340 36.834 -33.109 1.00 68.25 119 LYS A N 1
ATOM 980 C CA . LYS A 1 119 ? 32.381 37.753 -33.594 1.00 68.25 119 LYS A CA 1
ATOM 981 C C . LYS A 1 119 ? 31.830 38.858 -34.508 1.00 68.25 119 LYS A C 1
ATOM 983 O O . LYS A 1 119 ? 32.392 39.943 -34.540 1.00 68.25 119 LYS A O 1
ATOM 988 N N . ALA A 1 120 ? 30.743 38.602 -35.238 1.00 72.44 120 ALA A N 1
ATOM 989 C CA . ALA A 1 120 ? 30.056 39.613 -36.045 1.00 72.44 120 ALA A CA 1
ATOM 990 C C . ALA A 1 120 ? 29.169 40.557 -35.206 1.00 72.44 120 ALA A C 1
ATOM 992 O O . ALA A 1 120 ? 28.964 41.701 -35.599 1.00 72.44 120 ALA A O 1
ATOM 993 N N . VAL A 1 121 ? 28.648 40.092 -34.063 1.00 74.19 121 VAL A N 1
ATOM 994 C CA . VAL A 1 121 ? 27.764 40.860 -33.163 1.00 74.19 121 VAL A CA 1
ATOM 995 C C . VAL A 1 121 ? 28.539 41.687 -32.125 1.00 74.19 121 VAL A C 1
ATOM 997 O O . VAL A 1 121 ? 28.043 42.725 -31.697 1.00 74.19 121 VAL A O 1
ATOM 1000 N N . LEU A 1 122 ? 29.761 41.287 -31.755 1.00 66.50 122 LEU A N 1
ATOM 1001 C CA . LEU A 1 122 ? 30.682 42.062 -30.909 1.00 66.50 122 LEU A CA 1
ATOM 1002 C C . LEU A 1 122 ? 31.889 42.573 -31.725 1.00 66.50 122 LEU A C 1
ATOM 1004 O O . LEU A 1 122 ? 32.980 42.013 -31.606 1.00 66.50 122 LEU A O 1
ATOM 1008 N N . PRO A 1 123 ? 31.734 43.618 -32.560 1.00 63.44 123 PRO A N 1
ATOM 1009 C CA . PRO A 1 123 ? 32.865 44.348 -33.110 1.00 63.44 123 PRO A CA 1
ATOM 1010 C C . PRO A 1 123 ? 33.322 45.394 -32.082 1.00 63.44 123 PRO A C 1
ATOM 1012 O O . PRO A 1 123 ? 32.785 46.499 -32.024 1.00 63.44 123 PRO A O 1
ATOM 1015 N N . LEU A 1 124 ? 34.291 45.025 -31.247 1.00 55.28 124 LEU A N 1
ATOM 1016 C CA . LEU A 1 124 ? 35.165 45.972 -30.549 1.00 55.28 124 LEU A CA 1
ATOM 1017 C C . LEU A 1 124 ? 36.575 45.821 -31.113 1.00 55.28 124 LEU A C 1
ATOM 1019 O O . LEU A 1 124 ? 37.026 44.657 -31.232 1.00 55.28 124 LEU A O 1
#